Protein AF-A0A2V8NEK7-F1 (afdb_monomer_lite)

Foldseek 3Di:
DDDDQWDFPAWWAWPVRDIFTKIFGCAWDAAPPPRDIQHHRRIWTWDQDPPPPRDIGTHHCVRTPIDGDPPPPPCPVVNVVVVVVPDPPDPDDDDDDDDDDDDDDDPPPVVVVVVVVCCVVCVVVVVVPDDD

Secondary structure (DSSP, 8-state):
-PPPSEEEEEEEEETTS-EEEEEEESS-EE-TTT--EE-TT-EEEEEEPTTSSS-EEEEETTTS-EEE--------HHHHHHHGGG--------------------HHHHHHHHHHHHHHHHHHHHGGG---

Radius of gyration: 28.66 Å; chains: 1; bounding box: 57×44×80 Å

Structure (mmCIF, N/CA/C/O backbone):
data_AF-A0A2V8NEK7-F1
#
_entry.id   AF-A0A2V8NEK7-F1
#
loop_
_atom_site.group_PDB
_atom_site.id
_atom_site.type_symbol
_atom_site.label_atom_id
_atom_site.label_alt_id
_atom_site.label_comp_id
_atom_site.label_asym_id
_atom_site.label_entity_id
_atom_site.label_seq_id
_atom_site.pdbx_PDB_ins_code
_atom_site.Cartn_x
_atom_site.Cartn_y
_atom_site.Cartn_z
_atom_site.occupancy
_atom_site.B_iso_or_equiv
_atom_site.auth_seq_id
_atom_site.auth_comp_id
_atom_site.auth_asym_id
_atom_site.auth_atom_id
_atom_site.pdbx_PDB_model_num
ATOM 1 N N . MET A 1 1 ? -21.662 12.433 6.001 1.00 50.91 1 MET A N 1
ATOM 2 C CA . MET A 1 1 ? -20.195 12.259 6.072 1.00 50.91 1 MET A CA 1
ATOM 3 C C . MET A 1 1 ? -19.845 10.982 5.327 1.00 50.91 1 MET A C 1
ATOM 5 O O . MET A 1 1 ? -20.307 9.921 5.734 1.00 50.91 1 MET A O 1
ATOM 9 N N . GLU A 1 2 ? -19.131 11.069 4.207 1.00 67.00 2 GLU A N 1
ATOM 10 C CA . GLU A 1 2 ? -18.667 9.875 3.487 1.00 67.00 2 GLU A CA 1
ATOM 11 C C . GLU A 1 2 ? -17.538 9.206 4.282 1.00 67.00 2 GLU A C 1
ATOM 13 O O . GLU A 1 2 ? -16.597 9.868 4.716 1.00 67.00 2 GLU A O 1
ATOM 18 N N . LYS A 1 3 ? -17.641 7.894 4.518 1.00 73.12 3 LYS A N 1
ATOM 19 C CA . LYS A 1 3 ? -16.592 7.136 5.211 1.00 73.12 3 LYS A CA 1
ATOM 20 C C . LYS A 1 3 ? -15.430 6.907 4.246 1.00 73.12 3 LYS A C 1
ATOM 22 O O . LYS A 1 3 ? -15.610 6.263 3.211 1.00 73.12 3 LYS A O 1
ATOM 27 N N . ALA A 1 4 ? -14.246 7.410 4.589 1.00 83.62 4 ALA A N 1
ATOM 28 C CA . ALA A 1 4 ? -13.034 7.155 3.820 1.00 83.62 4 ALA A CA 1
ATOM 29 C C . ALA A 1 4 ? -12.742 5.644 3.758 1.00 83.62 4 ALA A C 1
ATOM 31 O O . ALA A 1 4 ? -12.896 4.918 4.736 1.00 83.62 4 ALA A O 1
ATOM 32 N N . ILE A 1 5 ? -12.332 5.161 2.584 1.00 91.06 5 ILE A N 1
ATOM 33 C CA . ILE A 1 5 ? -12.086 3.730 2.328 1.00 91.06 5 ILE A CA 1
ATOM 34 C C . ILE A 1 5 ? -10.633 3.341 2.676 1.00 91.06 5 ILE A C 1
ATOM 36 O O . ILE A 1 5 ? -10.324 2.176 2.931 1.00 91.06 5 ILE A O 1
ATOM 40 N N . SER A 1 6 ? -9.728 4.318 2.678 1.00 94.12 6 SER A N 1
ATOM 41 C CA . SER A 1 6 ? -8.308 4.155 2.988 1.00 94.12 6 SER A CA 1
ATOM 42 C C . SER A 1 6 ? -7.686 5.499 3.347 1.00 94.12 6 SER A C 1
ATOM 44 O O . SER A 1 6 ? -8.152 6.524 2.850 1.00 94.12 6 SER A O 1
ATOM 46 N N . GLU A 1 7 ? -6.580 5.472 4.076 1.00 94.62 7 GLU A N 1
ATOM 47 C CA . GLU A 1 7 ? -5.754 6.644 4.392 1.00 94.62 7 GLU A CA 1
ATOM 48 C C . GLU A 1 7 ? -4.342 6.506 3.806 1.00 94.62 7 GLU A C 1
ATOM 50 O O . GLU A 1 7 ? -3.892 5.391 3.532 1.00 94.62 7 GLU A O 1
ATOM 55 N N . ILE A 1 8 ? -3.655 7.631 3.592 1.00 94.56 8 ILE A N 1
ATOM 56 C CA . ILE A 1 8 ? -2.247 7.661 3.168 1.00 94.56 8 ILE A CA 1
ATOM 57 C C . ILE A 1 8 ? -1.374 7.558 4.419 1.00 94.56 8 ILE A C 1
ATOM 59 O O . ILE A 1 8 ? -1.540 8.339 5.352 1.00 94.56 8 ILE A O 1
ATOM 63 N N . VAL A 1 9 ? -0.446 6.602 4.429 1.00 94.38 9 VAL A N 1
ATOM 64 C CA . VAL A 1 9 ? 0.492 6.378 5.544 1.00 94.38 9 VAL A CA 1
ATOM 65 C C . VAL A 1 9 ? 1.831 7.063 5.287 1.00 94.38 9 VAL A C 1
ATOM 67 O O . VAL A 1 9 ? 2.494 7.486 6.228 1.00 94.38 9 VAL A O 1
ATOM 70 N N . GLY A 1 10 ? 2.229 7.172 4.020 1.00 93.69 10 GLY A N 1
ATOM 71 C CA . GLY A 1 10 ? 3.491 7.784 3.621 1.00 93.69 10 GLY A CA 1
ATOM 72 C C . GLY A 1 10 ? 3.917 7.347 2.225 1.00 93.69 10 GLY A C 1
ATOM 73 O O . GLY A 1 10 ? 3.102 6.883 1.422 1.00 93.69 10 GLY A O 1
ATOM 74 N N . GLU A 1 11 ? 5.211 7.466 1.949 1.00 94.12 11 GLU A N 1
ATOM 75 C CA . GLU A 1 11 ? 5.819 7.007 0.703 1.00 94.12 11 GLU A CA 1
ATOM 76 C C . GLU A 1 11 ? 6.493 5.639 0.862 1.00 94.12 11 GLU A C 1
ATOM 78 O O . GLU A 1 11 ? 7.045 5.286 1.903 1.00 94.12 11 GLU A O 1
ATOM 83 N N . GLY A 1 12 ? 6.495 4.863 -0.215 1.00 93.44 12 GLY A N 1
ATOM 84 C CA . GLY A 1 12 ? 7.238 3.620 -0.340 1.00 93.44 12 GLY A CA 1
ATOM 85 C C . GLY A 1 12 ? 7.985 3.557 -1.663 1.00 93.44 12 GLY A C 1
ATOM 86 O O . GLY A 1 12 ? 7.668 4.265 -2.618 1.00 93.44 12 GLY A O 1
ATOM 87 N N . ASN A 1 13 ? 8.982 2.686 -1.726 1.00 95.00 13 ASN A N 1
ATOM 88 C CA . ASN A 1 13 ? 9.723 2.379 -2.938 1.00 95.00 13 ASN A CA 1
ATOM 89 C C . ASN A 1 13 ? 9.258 1.031 -3.479 1.00 95.00 13 ASN A C 1
ATOM 91 O O . ASN A 1 13 ? 9.306 0.017 -2.784 1.00 95.00 13 ASN A O 1
ATOM 95 N N . LEU A 1 14 ? 8.811 1.009 -4.731 1.00 92.44 14 LEU A N 1
ATOM 96 C CA . LEU A 1 14 ? 8.535 -0.234 -5.445 1.00 92.44 14 LEU A CA 1
ATOM 97 C C . LEU A 1 14 ? 9.847 -0.945 -5.791 1.00 92.44 14 LEU A C 1
ATOM 99 O O . LEU A 1 14 ? 10.884 -0.304 -5.960 1.00 92.44 14 LEU A O 1
ATOM 103 N N . LYS A 1 15 ? 9.784 -2.259 -6.041 1.00 88.94 15 LYS A N 1
ATOM 104 C CA . LYS A 1 15 ? 10.929 -3.019 -6.591 1.00 88.94 15 LYS A CA 1
ATOM 105 C C . LYS A 1 15 ? 11.507 -2.425 -7.881 1.00 88.94 15 LYS A C 1
ATOM 107 O O . LYS A 1 15 ? 12.676 -2.630 -8.172 1.00 88.94 15 LYS A O 1
ATOM 112 N N . SER A 1 16 ? 10.709 -1.678 -8.645 1.00 88.62 16 SER A N 1
ATOM 113 C CA . SER A 1 16 ? 11.164 -0.982 -9.852 1.00 88.62 16 SER A CA 1
ATOM 114 C C . SER A 1 16 ? 11.967 0.299 -9.574 1.00 88.62 16 SER A C 1
ATOM 116 O O . SER A 1 16 ? 12.225 1.047 -10.511 1.00 88.62 16 SER A O 1
ATOM 118 N N . GLY A 1 17 ? 12.251 0.633 -8.310 1.00 88.31 17 GLY A N 1
ATOM 119 C CA . GLY A 1 17 ? 12.943 1.863 -7.904 1.00 88.31 17 GLY A CA 1
ATOM 120 C C . GLY A 1 17 ? 12.090 3.135 -7.968 1.00 88.31 17 GLY A C 1
ATOM 121 O O . GLY A 1 17 ? 12.592 4.225 -7.718 1.00 88.31 17 GLY A O 1
ATOM 122 N N . ARG A 1 18 ? 10.798 3.023 -8.298 1.00 90.88 18 ARG A N 1
ATOM 123 C CA . ARG A 1 18 ? 9.876 4.169 -8.342 1.00 90.88 18 ARG A CA 1
ATOM 124 C C . ARG A 1 18 ? 9.271 4.402 -6.964 1.00 90.88 18 ARG A C 1
ATOM 126 O O . ARG A 1 18 ? 8.873 3.436 -6.309 1.00 90.88 18 ARG A O 1
ATOM 133 N N . SER A 1 19 ? 9.149 5.665 -6.565 1.00 92.38 19 SER A N 1
ATOM 134 C CA . SER A 1 19 ? 8.359 6.035 -5.394 1.00 92.38 19 SER A CA 1
ATOM 135 C C . SER A 1 19 ? 6.865 5.865 -5.676 1.00 92.38 19 SER A C 1
ATOM 137 O O . SER A 1 19 ? 6.392 6.014 -6.806 1.00 92.38 19 SER A O 1
ATOM 139 N N . THR A 1 20 ? 6.121 5.512 -4.639 1.00 94.06 20 THR A N 1
ATOM 140 C CA . THR A 1 20 ? 4.666 5.395 -4.653 1.00 94.06 20 THR A CA 1
ATOM 141 C C . THR A 1 20 ? 4.122 5.796 -3.294 1.00 94.06 20 THR A C 1
ATOM 143 O O . THR A 1 20 ? 4.765 5.575 -2.273 1.00 94.06 20 THR A O 1
ATOM 146 N N . GLU A 1 21 ? 2.905 6.318 -3.264 1.00 95.44 21 GLU A N 1
ATOM 147 C CA . GLU A 1 21 ? 2.166 6.446 -2.013 1.00 95.44 21 GLU A CA 1
ATOM 148 C C . GLU A 1 21 ? 1.767 5.059 -1.501 1.00 95.44 21 GLU A C 1
ATOM 150 O O . GLU A 1 21 ? 1.374 4.172 -2.277 1.00 95.44 21 GLU A O 1
ATOM 155 N N . VAL A 1 22 ? 1.870 4.888 -0.187 1.00 95.62 22 VAL A N 1
ATOM 156 C CA . VAL A 1 22 ? 1.431 3.702 0.538 1.00 95.62 22 VAL A CA 1
ATOM 157 C C . VAL A 1 22 ? 0.213 4.067 1.366 1.00 95.62 22 VAL A C 1
ATOM 159 O O . VAL A 1 22 ? 0.179 5.077 2.071 1.00 95.62 22 VAL A O 1
ATOM 162 N N . TYR A 1 23 ? -0.791 3.208 1.281 1.00 96.31 23 TYR A N 1
ATOM 163 C CA . TYR A 1 23 ? -2.088 3.396 1.898 1.00 96.31 23 TYR A CA 1
ATOM 164 C C . TYR A 1 23 ? -2.330 2.328 2.952 1.00 96.31 23 TYR A C 1
ATOM 166 O O . TYR A 1 23 ? -1.879 1.190 2.806 1.00 96.31 23 TYR A O 1
ATOM 174 N N . ARG A 1 24 ? -3.115 2.676 3.969 1.00 96.44 24 ARG A N 1
ATOM 175 C CA . ARG A 1 24 ? -3.706 1.732 4.917 1.00 96.44 24 ARG A CA 1
ATOM 176 C C . ARG A 1 24 ? -5.186 1.567 4.609 1.00 96.44 24 ARG A C 1
ATOM 178 O O . ARG A 1 24 ? -5.909 2.542 4.395 1.00 96.44 24 ARG A O 1
ATOM 185 N N . ALA A 1 25 ? -5.639 0.320 4.558 1.00 96.44 25 ALA A N 1
ATOM 186 C CA . ALA A 1 25 ? -7.042 0.003 4.338 1.00 96.44 25 ALA A CA 1
ATOM 187 C C . ALA A 1 25 ? -7.855 0.280 5.614 1.00 96.44 25 ALA A C 1
ATOM 189 O O . ALA A 1 25 ? -7.535 -0.259 6.668 1.00 96.44 25 ALA A O 1
ATOM 190 N N . LEU A 1 26 ? -8.912 1.092 5.518 1.00 96.31 26 LEU A N 1
ATOM 191 C CA . LEU A 1 26 ? -9.845 1.342 6.634 1.00 96.31 26 LEU A CA 1
ATOM 192 C C . LEU A 1 26 ? -11.024 0.357 6.640 1.00 96.31 26 LEU A C 1
ATOM 194 O O . LEU A 1 26 ? -11.876 0.387 7.516 1.00 96.31 26 LEU A O 1
ATOM 198 N N . ARG A 1 27 ? -11.101 -0.487 5.610 1.00 95.25 27 ARG A N 1
ATOM 199 C CA . ARG A 1 27 ? -12.044 -1.595 5.457 1.00 95.25 27 ARG A CA 1
ATOM 200 C C . ARG A 1 27 ? -11.466 -2.597 4.452 1.00 95.25 27 ARG A C 1
ATOM 202 O O . ARG A 1 27 ? -10.578 -2.205 3.693 1.00 95.25 27 ARG A O 1
ATOM 209 N N . PRO A 1 28 ? -11.979 -3.834 4.363 1.00 95.94 28 PRO A N 1
ATOM 210 C CA . PRO A 1 28 ? -11.502 -4.804 3.381 1.00 95.94 28 PRO A CA 1
ATOM 211 C C . PRO A 1 28 ? -11.662 -4.320 1.929 1.00 95.94 28 PRO A C 1
ATOM 213 O O . PRO A 1 28 ? -12.699 -3.761 1.561 1.00 95.94 28 PRO A O 1
ATOM 216 N N . LEU A 1 29 ? -10.641 -4.545 1.095 1.00 95.50 29 LEU A N 1
ATOM 217 C CA . LEU A 1 29 ? -10.608 -4.179 -0.331 1.00 95.50 29 LEU A CA 1
ATOM 218 C C . LEU A 1 29 ? -10.156 -5.357 -1.193 1.00 95.50 29 LEU A C 1
ATOM 220 O O . LEU A 1 29 ? -9.466 -6.248 -0.717 1.00 95.50 29 LEU A O 1
ATOM 224 N N . LEU A 1 30 ? -10.487 -5.339 -2.484 1.00 95.88 30 LEU A N 1
ATOM 225 C CA . LEU A 1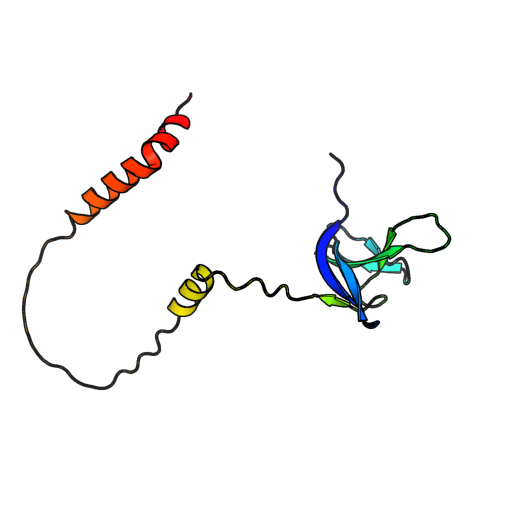 30 ? -10.017 -6.345 -3.441 1.00 95.88 30 LEU A CA 1
ATOM 226 C C . LEU A 1 30 ? -8.884 -5.788 -4.295 1.00 95.88 30 LEU A C 1
ATOM 228 O O . LEU A 1 30 ? -9.001 -4.702 -4.861 1.00 95.88 30 LEU A O 1
ATOM 232 N N . CYS A 1 31 ? -7.793 -6.541 -4.415 1.00 95.94 31 CYS A N 1
ATOM 233 C CA . CYS A 1 31 ? -6.690 -6.209 -5.307 1.00 95.94 31 CYS A CA 1
ATOM 234 C C . CYS A 1 31 ? -7.156 -6.228 -6.767 1.00 95.94 31 CYS A C 1
ATOM 236 O O . CYS A 1 31 ? -7.647 -7.239 -7.257 1.00 95.94 31 CYS A O 1
ATOM 238 N N . SER A 1 32 ? -6.909 -5.143 -7.497 1.00 93.44 32 SER A N 1
ATOM 239 C CA . SER A 1 32 ? -7.285 -5.033 -8.913 1.00 93.44 32 SER A CA 1
ATOM 240 C C . SER A 1 32 ? -6.505 -5.942 -9.866 1.00 93.44 32 SER A C 1
ATOM 242 O O . SER A 1 32 ? -6.930 -6.112 -11.002 1.00 93.44 32 SER A O 1
ATOM 244 N N . MET A 1 33 ? -5.371 -6.509 -9.437 1.00 92.88 33 MET A N 1
ATOM 245 C CA . MET A 1 33 ? -4.554 -7.395 -10.279 1.00 92.88 33 MET A CA 1
ATOM 246 C C . MET A 1 33 ? -4.850 -8.877 -10.054 1.00 92.88 33 MET A C 1
ATOM 248 O O . MET A 1 33 ? -4.925 -9.631 -11.014 1.00 92.88 33 MET A O 1
ATOM 252 N N . CYS A 1 34 ? -4.982 -9.305 -8.796 1.00 95.38 34 CYS A N 1
ATOM 253 C CA . CYS A 1 34 ? -5.134 -10.722 -8.455 1.00 95.38 34 CYS A CA 1
ATOM 254 C C . CYS A 1 34 ? -6.450 -11.059 -7.749 1.00 95.38 34 CYS A C 1
ATOM 256 O O . CYS A 1 34 ? -6.648 -12.207 -7.371 1.00 95.38 34 CYS A O 1
ATOM 258 N N . GLY A 1 35 ? -7.310 -10.074 -7.479 1.00 95.12 35 GLY A N 1
ATOM 259 C CA . GLY A 1 35 ? -8.557 -10.272 -6.736 1.00 95.12 35 GLY A CA 1
ATOM 260 C C . GLY A 1 35 ? -8.381 -10.587 -5.247 1.00 95.12 35 GLY A C 1
ATOM 261 O O . GLY A 1 35 ? -9.373 -10.694 -4.539 1.00 95.12 35 GLY A O 1
ATOM 262 N N . ALA A 1 36 ? -7.148 -10.714 -4.743 1.00 96.94 36 ALA A N 1
ATOM 263 C CA . ALA A 1 36 ? -6.910 -11.047 -3.341 1.00 96.94 36 ALA A CA 1
ATOM 264 C C . ALA A 1 36 ? -7.449 -9.969 -2.390 1.00 96.94 36 ALA A C 1
ATOM 266 O O . ALA A 1 36 ? -7.359 -8.769 -2.675 1.00 96.94 36 ALA A O 1
ATOM 267 N N . LEU A 1 37 ? -7.937 -10.416 -1.233 1.00 97.25 37 LEU A N 1
ATOM 268 C CA . LEU A 1 37 ? -8.420 -9.545 -0.171 1.00 97.25 37 LEU A CA 1
ATOM 269 C C . LEU A 1 37 ? -7.249 -8.799 0.489 1.00 97.25 37 LEU A C 1
ATOM 271 O O . LEU A 1 37 ? -6.274 -9.398 0.944 1.00 97.25 37 LEU A O 1
ATOM 275 N N . VAL A 1 38 ? -7.356 -7.476 0.536 1.00 96.81 38 VAL A N 1
ATOM 276 C CA . VAL A 1 38 ? -6.552 -6.580 1.363 1.00 96.81 38 VAL A CA 1
ATOM 277 C C . VAL A 1 38 ? -7.367 -6.332 2.623 1.00 96.81 38 VAL A C 1
ATOM 279 O O . VAL A 1 38 ? -8.376 -5.629 2.574 1.00 96.81 38 VAL A O 1
ATOM 282 N N . ASN A 1 39 ? -6.961 -6.961 3.723 1.00 97.44 39 ASN A N 1
ATOM 283 C CA . ASN A 1 39 ? -7.649 -6.847 5.007 1.00 97.44 39 ASN A CA 1
ATOM 284 C C . ASN A 1 39 ? -7.621 -5.408 5.532 1.00 97.44 39 ASN A C 1
ATOM 286 O O . ASN A 1 39 ? -6.786 -4.594 5.136 1.00 97.44 39 ASN A O 1
ATOM 290 N N . GLU A 1 40 ? -8.517 -5.106 6.466 1.00 96.19 40 GLU A N 1
ATOM 291 C CA . GLU A 1 40 ? -8.453 -3.864 7.230 1.00 96.19 40 GLU A CA 1
ATOM 292 C C . GLU A 1 40 ? -7.088 -3.720 7.920 1.00 96.19 40 GLU A C 1
ATOM 294 O O . GLU A 1 40 ? -6.467 -4.713 8.299 1.00 96.19 40 GLU A O 1
ATOM 299 N N . SER A 1 41 ? -6.598 -2.486 8.038 1.00 95.88 41 SER A N 1
ATOM 300 C CA . SER A 1 41 ? -5.259 -2.096 8.504 1.00 95.88 41 SER A CA 1
ATOM 301 C C . SER A 1 41 ? -4.079 -2.546 7.631 1.00 95.88 41 SER A C 1
ATOM 303 O O . SER A 1 41 ? -2.960 -2.065 7.832 1.00 95.88 41 SER A O 1
ATOM 305 N N . ALA A 1 42 ? -4.304 -3.395 6.621 1.00 96.69 42 ALA A N 1
ATOM 306 C CA . ALA A 1 42 ? -3.243 -3.840 5.730 1.00 96.69 42 ALA A CA 1
ATOM 307 C C . ALA A 1 42 ? -2.738 -2.699 4.837 1.00 96.69 42 ALA A C 1
ATOM 309 O O . ALA A 1 42 ? -3.495 -1.818 4.409 1.00 96.69 42 ALA A O 1
ATOM 310 N N . LEU A 1 43 ? -1.440 -2.752 4.539 1.00 96.75 43 LEU A N 1
ATOM 311 C CA . LEU A 1 43 ? -0.789 -1.793 3.664 1.00 96.75 43 LEU A CA 1
ATOM 312 C C . LEU A 1 43 ? -0.892 -2.227 2.205 1.00 96.75 43 LEU A C 1
ATOM 314 O O . LEU A 1 43 ? -0.726 -3.401 1.859 1.00 96.75 43 LEU A O 1
ATOM 318 N N . PHE A 1 44 ? -1.145 -1.259 1.337 1.00 96.69 44 PHE A N 1
ATOM 319 C CA . PHE A 1 44 ? -1.289 -1.486 -0.092 1.00 96.69 44 PHE A CA 1
ATOM 320 C C . PHE A 1 44 ? -0.895 -0.236 -0.880 1.00 96.69 44 PHE A C 1
ATOM 322 O O . PHE A 1 44 ? -0.741 0.852 -0.326 1.00 96.69 44 PHE A O 1
ATOM 329 N N . THR A 1 45 ? -0.733 -0.384 -2.190 1.00 96.06 45 THR A N 1
ATOM 330 C CA . THR A 1 45 ? -0.457 0.737 -3.097 1.00 96.06 45 THR A CA 1
ATOM 331 C C . THR A 1 45 ? -1.618 0.932 -4.051 1.00 96.06 45 THR A C 1
ATOM 333 O O . THR A 1 45 ? -2.495 0.078 -4.201 1.00 96.06 45 THR A O 1
ATOM 336 N N . ARG A 1 46 ? -1.651 2.082 -4.712 1.00 93.38 46 ARG A N 1
ATOM 337 C CA . ARG A 1 46 ? -2.677 2.402 -5.695 1.00 93.38 46 ARG A CA 1
ATOM 338 C C . ARG A 1 46 ? -2.043 2.648 -7.058 1.00 93.38 46 ARG A C 1
ATOM 340 O O . ARG A 1 46 ? -1.008 3.295 -7.159 1.00 93.38 46 ARG A O 1
ATOM 347 N N . ARG A 1 47 ? -2.678 2.158 -8.126 1.00 88.38 47 ARG A N 1
ATOM 348 C CA . ARG A 1 47 ? -2.207 2.345 -9.508 1.00 88.38 47 ARG A CA 1
ATOM 349 C C . ARG A 1 47 ? -3.346 2.799 -10.412 1.00 88.38 47 ARG A C 1
ATOM 351 O O . ARG A 1 47 ? -4.484 2.357 -10.267 1.00 88.38 47 ARG A O 1
ATOM 358 N N . ARG A 1 48 ? -3.023 3.649 -11.390 1.00 86.69 48 ARG A N 1
ATOM 359 C CA . ARG A 1 48 ? -3.913 3.941 -12.522 1.00 86.69 48 ARG A CA 1
ATOM 360 C C . ARG A 1 48 ? -4.006 2.712 -13.427 1.00 86.69 48 ARG A C 1
ATOM 362 O O . ARG A 1 48 ? -2.990 2.266 -13.967 1.00 86.69 48 ARG A O 1
ATOM 369 N N . VAL A 1 49 ? -5.207 2.173 -13.591 1.00 80.56 49 VAL A N 1
ATOM 370 C CA . VAL A 1 49 ? -5.459 1.059 -14.514 1.00 80.56 49 VAL A CA 1
ATOM 371 C C . VAL A 1 49 ? -5.778 1.640 -15.889 1.00 80.56 49 VAL A C 1
ATOM 373 O O . VAL A 1 49 ? -6.693 2.446 -16.023 1.00 80.56 49 VAL A O 1
ATOM 376 N N . LYS A 1 50 ? -5.010 1.263 -16.918 1.00 75.06 50 LYS A N 1
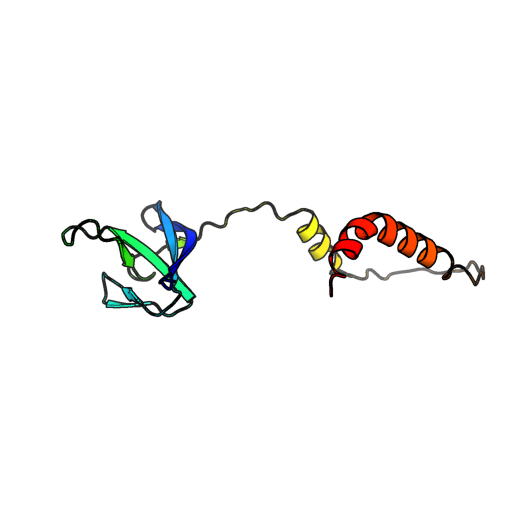ATOM 377 C CA . LYS A 1 50 ? -5.288 1.683 -18.300 1.00 75.06 50 LYS A CA 1
ATOM 378 C C . LYS A 1 50 ? -6.524 0.922 -18.802 1.00 75.06 50 LYS A C 1
ATOM 380 O O . LYS A 1 50 ? -6.543 -0.298 -18.707 1.00 75.06 50 LYS A O 1
ATOM 385 N N . GLY A 1 51 ? -7.530 1.633 -19.314 1.00 72.62 51 GLY A N 1
ATOM 386 C CA . GLY A 1 51 ? -8.708 1.039 -19.969 1.00 72.62 51 GLY A CA 1
ATOM 387 C C . GLY A 1 51 ? -10.049 1.199 -19.240 1.00 72.62 51 GLY A C 1
ATOM 388 O O . GLY A 1 51 ? -11.081 1.109 -19.887 1.00 72.62 51 GLY A O 1
ATOM 389 N N . ILE A 1 52 ? -10.071 1.513 -17.938 1.00 67.06 52 ILE A N 1
ATOM 390 C CA . ILE A 1 52 ? -11.315 1.698 -17.148 1.00 67.06 52 ILE A CA 1
ATOM 391 C C . ILE A 1 52 ? -11.394 3.150 -16.633 1.00 67.06 52 ILE A C 1
ATOM 393 O O . ILE A 1 52 ? -11.615 3.422 -15.452 1.00 67.06 52 ILE A O 1
ATOM 397 N N . GLY A 1 53 ? -11.125 4.105 -17.528 1.00 68.81 53 GLY A N 1
ATOM 398 C CA . GLY A 1 53 ? -10.989 5.526 -17.190 1.00 68.81 53 GLY A CA 1
ATOM 399 C C . GLY A 1 53 ? -9.783 5.837 -16.289 1.00 68.81 53 GLY A C 1
ATOM 400 O O . GLY A 1 53 ? -8.926 4.990 -16.041 1.00 68.81 53 GLY A O 1
ATOM 401 N N . LEU A 1 54 ? -9.708 7.069 -15.772 1.00 71.75 54 LEU A N 1
ATOM 402 C CA . LEU A 1 54 ? -8.671 7.527 -14.827 1.00 71.75 54 LEU A CA 1
ATOM 403 C C . LEU A 1 54 ? -8.882 6.970 -13.404 1.00 71.75 54 LEU A C 1
ATOM 405 O O . LEU A 1 54 ? -8.669 7.661 -12.407 1.00 71.75 54 LEU A O 1
ATOM 409 N N . ARG A 1 55 ? -9.321 5.713 -13.283 1.00 82.62 55 ARG A N 1
ATOM 410 C CA . ARG A 1 55 ? -9.639 5.107 -11.994 1.00 82.62 55 ARG A CA 1
ATOM 411 C C . ARG A 1 55 ? -8.375 4.575 -11.325 1.00 82.62 55 ARG A C 1
ATOM 413 O O . ARG A 1 55 ? -7.640 3.746 -11.866 1.00 82.62 55 ARG A O 1
ATOM 420 N N . ILE A 1 56 ? -8.131 5.075 -10.121 1.00 88.38 56 ILE A N 1
ATOM 421 C CA . ILE A 1 56 ? -7.030 4.656 -9.262 1.00 88.38 56 ILE A CA 1
ATOM 422 C C . ILE A 1 56 ? -7.508 3.463 -8.428 1.00 88.38 56 ILE A C 1
ATOM 424 O O . ILE A 1 56 ? -8.418 3.603 -7.609 1.00 88.38 56 ILE A O 1
ATOM 428 N N . MET A 1 57 ? -6.896 2.296 -8.630 1.00 92.62 57 MET A N 1
ATOM 429 C CA . MET A 1 57 ? -7.318 1.037 -8.010 1.00 92.62 57 MET A CA 1
ATOM 430 C C . MET A 1 57 ? -6.272 0.485 -7.029 1.00 92.62 57 MET A C 1
ATOM 432 O O . MET A 1 57 ? -5.074 0.696 -7.235 1.00 92.62 57 MET A O 1
ATOM 436 N N . PRO A 1 58 ? -6.700 -0.242 -5.981 1.00 95.06 58 PRO A N 1
ATOM 437 C CA . PRO A 1 58 ? -5.806 -0.863 -5.003 1.00 95.06 58 PRO A CA 1
ATOM 438 C C . PRO A 1 58 ? -5.010 -2.042 -5.589 1.00 95.06 58 PRO A C 1
ATOM 440 O O . PRO A 1 58 ? -5.518 -2.819 -6.406 1.00 95.06 58 PRO A O 1
ATOM 443 N N . GLN A 1 59 ? -3.770 -2.205 -5.129 1.00 95.69 59 GLN A N 1
ATOM 444 C CA . GLN A 1 59 ? -2.876 -3.323 -5.425 1.00 95.69 59 GLN A CA 1
ATOM 445 C C . GLN A 1 59 ? -2.250 -3.853 -4.134 1.00 95.69 59 GLN A C 1
ATOM 447 O O . GLN A 1 59 ? -1.645 -3.103 -3.370 1.00 95.69 59 GLN A O 1
ATOM 452 N N . CYS A 1 60 ? -2.392 -5.156 -3.886 1.00 96.31 60 CYS A N 1
ATOM 453 C CA . CYS A 1 60 ? -1.810 -5.787 -2.706 1.00 96.31 60 CYS A CA 1
ATOM 454 C C . CYS A 1 60 ? -0.278 -5.849 -2.799 1.00 96.31 60 CYS A C 1
ATOM 456 O O . CYS A 1 60 ? 0.294 -5.863 -3.891 1.00 96.31 60 CYS A O 1
ATOM 458 N N . GLN A 1 61 ? 0.384 -5.987 -1.649 1.00 94.69 61 GLN A N 1
ATOM 459 C CA . GLN A 1 61 ? 1.845 -6.054 -1.558 1.00 94.69 61 GLN A CA 1
ATOM 460 C C . GLN A 1 61 ? 2.461 -7.220 -2.356 1.00 94.69 61 GLN A C 1
ATOM 462 O O . GLN A 1 61 ? 3.595 -7.123 -2.809 1.00 94.69 61 GLN A O 1
ATOM 467 N N . LYS A 1 62 ? 1.714 -8.309 -2.595 1.00 94.81 62 LYS A N 1
ATOM 468 C CA . LYS A 1 62 ? 2.166 -9.407 -3.471 1.00 94.81 62 LYS A CA 1
ATOM 469 C C . LYS A 1 62 ? 2.249 -8.976 -4.942 1.00 94.81 62 LYS A C 1
ATOM 471 O O . LYS A 1 62 ? 3.186 -9.350 -5.635 1.00 94.81 62 LYS A O 1
ATOM 476 N N . CYS A 1 63 ? 1.272 -8.196 -5.411 1.00 94.62 63 CYS A N 1
ATOM 477 C CA . CYS A 1 63 ? 1.190 -7.728 -6.800 1.00 94.62 63 CYS A CA 1
ATOM 478 C C . CYS A 1 63 ? 2.063 -6.503 -7.069 1.00 94.62 63 CYS A C 1
ATOM 480 O O . CYS A 1 63 ? 2.578 -6.342 -8.171 1.00 94.62 63 CYS A O 1
ATOM 482 N N . ALA A 1 64 ? 2.220 -5.644 -6.068 1.00 94.25 64 ALA A N 1
ATOM 483 C CA . ALA A 1 64 ? 3.084 -4.479 -6.114 1.00 94.25 64 ALA A CA 1
ATOM 484 C C . ALA A 1 64 ? 3.951 -4.463 -4.852 1.00 94.25 64 ALA A C 1
ATOM 486 O O . ALA A 1 64 ? 3.593 -3.797 -3.884 1.00 94.25 64 ALA A O 1
ATOM 487 N N . PRO A 1 65 ? 5.066 -5.213 -4.827 1.00 95.19 65 PRO A N 1
ATOM 488 C CA . PRO A 1 65 ? 5.950 -5.226 -3.673 1.00 95.19 65 PRO A CA 1
ATOM 489 C C . PRO A 1 65 ? 6.602 -3.859 -3.478 1.00 95.19 65 PRO A C 1
ATOM 491 O O . PRO A 1 65 ? 7.214 -3.318 -4.405 1.00 95.19 65 PRO A O 1
ATOM 494 N N . PHE A 1 66 ? 6.487 -3.334 -2.262 1.00 94.50 66 PHE A N 1
ATOM 495 C CA . PHE A 1 66 ? 7.089 -2.075 -1.843 1.00 94.50 66 PHE A CA 1
ATOM 496 C C . PHE A 1 66 ? 7.782 -2.225 -0.490 1.00 94.50 66 PHE A C 1
ATOM 498 O O . PHE A 1 66 ? 7.402 -3.064 0.332 1.00 94.50 66 PHE A O 1
ATOM 505 N N . THR A 1 67 ? 8.766 -1.366 -0.264 1.00 94.56 67 THR A N 1
ATOM 506 C CA . THR A 1 67 ? 9.345 -1.067 1.045 1.00 94.56 67 THR A CA 1
ATOM 507 C C . THR A 1 67 ? 8.909 0.330 1.459 1.00 94.56 67 THR A C 1
ATOM 509 O O . THR A 1 67 ? 9.002 1.266 0.668 1.00 94.56 67 THR A O 1
ATOM 512 N N . LEU A 1 68 ? 8.391 0.479 2.678 1.00 93.38 68 LEU A N 1
ATOM 513 C CA . LEU A 1 68 ? 8.082 1.798 3.230 1.00 93.38 68 LEU A CA 1
ATOM 514 C C . LEU A 1 68 ? 9.374 2.606 3.344 1.00 93.38 68 LEU A C 1
ATOM 516 O O . LEU A 1 68 ? 10.393 2.077 3.790 1.00 93.38 68 LEU A O 1
ATOM 520 N N . LYS A 1 69 ? 9.336 3.876 2.936 1.00 90.50 69 LYS A N 1
ATOM 521 C CA . LYS A 1 69 ? 10.413 4.793 3.283 1.00 90.50 69 LYS A CA 1
ATOM 522 C C . LYS A 1 69 ? 10.292 5.071 4.773 1.00 90.50 69 LYS A C 1
ATOM 524 O O . LYS A 1 69 ? 9.255 5.531 5.243 1.00 90.50 69 LYS A O 1
ATOM 529 N N . GLU A 1 70 ? 11.351 4.774 5.511 1.00 81.12 70 GLU A N 1
ATOM 530 C CA . GLU A 1 70 ? 11.503 5.351 6.834 1.00 81.12 70 GLU A CA 1
ATOM 531 C C . GLU A 1 70 ? 11.768 6.835 6.627 1.00 81.12 70 GLU A C 1
ATOM 533 O O . GLU A 1 70 ? 12.848 7.236 6.182 1.00 81.12 70 GLU A O 1
ATOM 538 N N . ASP A 1 71 ? 10.766 7.656 6.925 1.00 69.00 71 ASP A N 1
ATOM 539 C CA . ASP A 1 71 ? 11.034 9.054 7.186 1.00 69.00 71 ASP A CA 1
ATOM 540 C C . ASP A 1 71 ? 11.997 9.056 8.368 1.00 69.00 71 ASP A C 1
ATOM 542 O O . ASP A 1 71 ? 11.613 8.737 9.497 1.00 69.00 71 ASP A O 1
ATOM 546 N N . LYS A 1 72 ? 13.262 9.397 8.117 1.00 62.50 72 LYS A N 1
ATOM 547 C CA . LYS A 1 72 ? 14.179 9.833 9.166 1.00 62.50 72 LYS A CA 1
ATOM 548 C C . LYS A 1 72 ? 13.631 11.148 9.716 1.00 62.50 72 LYS A C 1
ATOM 550 O O . LYS A 1 72 ? 14.188 12.213 9.482 1.00 62.50 72 LYS A O 1
ATOM 555 N N . LYS A 1 73 ? 12.498 11.091 10.415 1.00 59.00 73 LYS A N 1
ATOM 556 C CA . LYS A 1 73 ? 12.124 12.127 11.357 1.00 59.00 73 LYS A CA 1
ATOM 557 C C . LYS A 1 73 ? 13.228 12.067 12.388 1.00 59.00 73 LYS A C 1
ATOM 559 O O . LYS A 1 73 ? 13.332 11.076 13.112 1.00 59.00 73 LYS A O 1
ATOM 564 N N . GLU A 1 74 ? 14.103 13.067 12.352 1.00 62.00 74 GLU A N 1
ATOM 565 C CA . GLU A 1 74 ? 15.054 13.331 13.421 1.00 62.00 74 GLU A CA 1
ATOM 566 C C . GLU A 1 74 ? 14.306 13.092 14.729 1.00 62.00 74 GLU A C 1
ATOM 568 O O . GLU A 1 74 ? 13.257 13.701 14.978 1.00 62.00 74 GLU A O 1
ATOM 573 N N . ARG A 1 75 ? 14.743 12.080 15.486 1.00 66.06 75 ARG A N 1
ATOM 574 C CA . ARG A 1 75 ? 14.100 11.755 16.754 1.00 66.06 75 ARG A CA 1
ATOM 575 C C . ARG A 1 75 ? 14.133 13.040 17.558 1.00 66.06 75 ARG A C 1
ATOM 577 O O . ARG A 1 75 ? 15.192 13.644 17.704 1.00 66.06 75 ARG A O 1
ATOM 584 N N . SER A 1 76 ? 12.968 13.500 18.009 1.00 74.38 76 SER A N 1
ATOM 585 C CA . SER A 1 76 ? 12.927 14.732 18.782 1.00 74.38 76 SER A CA 1
ATOM 586 C C . SER A 1 76 ? 13.883 14.576 19.964 1.00 74.38 76 SER A C 1
ATOM 588 O O . SER A 1 76 ? 13.903 13.529 20.615 1.00 74.38 76 SER A O 1
ATOM 590 N N . ALA A 1 77 ? 14.690 15.602 20.242 1.00 78.06 77 ALA A N 1
ATOM 591 C CA . ALA A 1 77 ? 15.667 15.560 21.333 1.00 78.06 77 ALA A CA 1
ATOM 592 C C . ALA A 1 77 ? 15.021 15.156 22.677 1.00 78.06 77 ALA A C 1
ATOM 594 O O . ALA A 1 77 ? 15.654 14.534 23.531 1.00 78.06 77 ALA A O 1
ATOM 595 N N . LEU A 1 78 ? 13.724 15.446 22.831 1.00 79.75 78 LEU A N 1
ATOM 596 C CA . LEU A 1 78 ? 12.895 15.011 23.952 1.00 79.75 78 LEU A CA 1
ATOM 597 C C . LEU A 1 78 ? 12.681 13.489 23.990 1.00 79.75 78 LEU A C 1
ATOM 599 O O . LEU A 1 78 ? 12.876 12.889 25.043 1.00 79.75 78 LEU A O 1
ATOM 603 N N . LEU A 1 79 ? 12.321 12.852 22.870 1.00 79.75 79 LEU A N 1
ATOM 604 C CA . LEU A 1 79 ? 12.178 11.392 22.802 1.00 79.75 79 LEU A CA 1
ATOM 605 C C . LEU A 1 79 ? 13.509 10.683 23.061 1.00 79.75 79 LEU A C 1
ATOM 607 O O . LEU A 1 79 ? 13.531 9.687 23.781 1.00 79.75 79 LEU A O 1
ATOM 611 N N . GLU A 1 80 ? 14.621 11.209 22.541 1.00 79.88 80 GLU A N 1
ATOM 612 C CA . GLU A 1 80 ? 15.944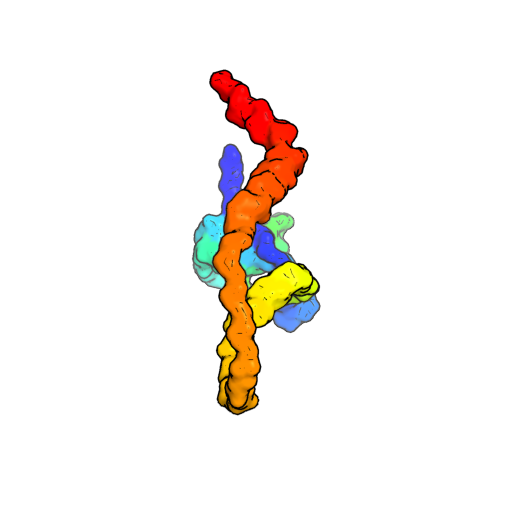 10.657 22.853 1.00 79.88 80 GLU A CA 1
ATOM 613 C C . GLU A 1 80 ? 16.2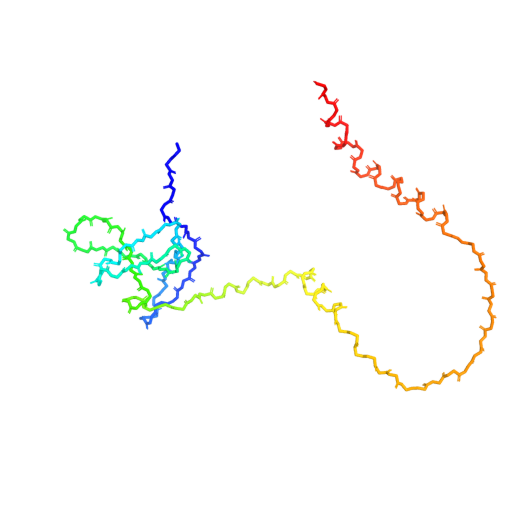84 10.770 24.342 1.00 79.88 80 GLU A C 1
ATOM 615 O O . GLU A 1 80 ? 16.795 9.820 24.934 1.00 79.88 80 GLU A O 1
ATOM 620 N N . SER A 1 81 ? 15.965 11.905 24.966 1.00 78.69 81 SER A N 1
ATOM 621 C CA . SER A 1 81 ? 16.215 12.129 26.395 1.00 78.69 81 SER A CA 1
ATOM 622 C C . SER A 1 81 ? 15.375 11.215 27.290 1.00 78.69 81 SER A C 1
ATOM 624 O O . SER A 1 81 ? 15.846 10.778 28.338 1.00 78.69 81 SER A O 1
ATOM 626 N N . LEU A 1 82 ? 14.144 10.902 26.879 1.00 79.81 82 LEU A N 1
ATOM 627 C CA . LEU A 1 82 ? 13.262 9.990 27.609 1.00 79.81 82 LEU A CA 1
ATOM 628 C C . LEU A 1 82 ? 13.734 8.536 27.501 1.00 79.81 82 LEU A C 1
ATOM 630 O O . LEU A 1 82 ? 13.815 7.856 28.518 1.00 79.81 82 LEU A O 1
ATOM 634 N N . LEU A 1 83 ? 14.117 8.088 26.303 1.00 81.56 83 LEU A N 1
ATOM 635 C CA . LEU A 1 83 ? 14.624 6.728 26.078 1.00 81.56 83 LEU A CA 1
ATOM 636 C C . LEU A 1 83 ? 15.971 6.475 26.775 1.00 81.56 83 LEU A C 1
ATOM 638 O O . LEU A 1 83 ? 16.229 5.365 27.228 1.00 81.56 83 LEU A O 1
ATOM 642 N N . ARG A 1 84 ? 16.831 7.496 26.910 1.00 72.25 84 ARG A N 1
ATOM 643 C CA . ARG A 1 84 ? 18.109 7.375 27.641 1.00 72.25 84 ARG A CA 1
ATOM 644 C C . ARG A 1 84 ? 17.945 7.200 29.154 1.00 72.25 84 ARG A C 1
ATOM 646 O O . ARG A 1 84 ? 18.894 6.783 29.809 1.00 72.25 84 ARG A O 1
ATOM 653 N N . ARG A 1 85 ? 16.781 7.519 29.731 1.00 64.69 85 ARG A N 1
ATOM 654 C CA . ARG A 1 85 ? 16.575 7.505 31.190 1.00 64.69 85 ARG A CA 1
ATOM 655 C C . ARG A 1 85 ? 16.356 6.099 31.771 1.00 64.69 85 ARG A C 1
ATOM 657 O O . ARG A 1 85 ? 16.360 5.958 32.989 1.00 64.69 85 ARG A O 1
ATOM 664 N N . GLU A 1 86 ? 16.213 5.073 30.930 1.00 54.41 86 GLU A N 1
ATOM 665 C CA . GLU A 1 86 ? 15.921 3.692 31.352 1.00 54.41 86 GLU A CA 1
ATOM 666 C C . GLU A 1 86 ? 17.137 2.748 31.420 1.00 54.41 86 GLU A C 1
ATOM 668 O O . GLU A 1 86 ? 16.952 1.549 31.603 1.00 54.41 86 GLU A O 1
ATOM 673 N N . GLN A 1 87 ? 18.381 3.237 31.343 1.00 51.22 87 GLN A N 1
ATOM 674 C CA . GLN A 1 87 ? 19.552 2.401 31.655 1.00 51.22 87 GLN A CA 1
ATOM 675 C C . GLN A 1 87 ? 20.120 2.705 33.048 1.00 51.22 87 GLN A C 1
ATOM 677 O O . GLN A 1 87 ? 20.942 3.612 33.189 1.00 51.22 87 GLN A O 1
ATOM 682 N N . PRO A 1 88 ? 19.749 1.941 34.093 1.00 49.97 88 PRO A N 1
ATOM 683 C CA . PRO A 1 88 ? 20.528 1.855 35.311 1.00 49.97 88 PRO A CA 1
ATOM 684 C C . PRO A 1 88 ? 21.444 0.628 35.231 1.00 49.97 88 PRO A C 1
ATOM 686 O O . PRO A 1 88 ? 21.174 -0.385 35.870 1.00 49.97 88 PRO A O 1
ATOM 689 N N . ASP A 1 89 ? 22.553 0.713 34.494 1.00 41.25 89 ASP A N 1
ATOM 690 C CA . ASP A 1 89 ? 23.640 -0.248 34.700 1.00 41.25 89 ASP A CA 1
ATOM 691 C C . ASP A 1 89 ? 24.523 0.236 35.848 1.00 41.25 89 ASP A C 1
ATOM 693 O O . ASP A 1 89 ? 25.444 1.048 35.729 1.00 41.25 89 ASP A O 1
ATOM 697 N N . ALA A 1 90 ? 24.139 -0.267 37.017 1.00 45.25 90 ALA A N 1
ATOM 698 C CA . ALA A 1 90 ? 24.822 -0.151 38.282 1.00 45.25 90 ALA A CA 1
ATOM 699 C C . ALA A 1 90 ? 26.225 -0.775 38.209 1.00 45.25 90 ALA A C 1
ATOM 701 O O . ALA A 1 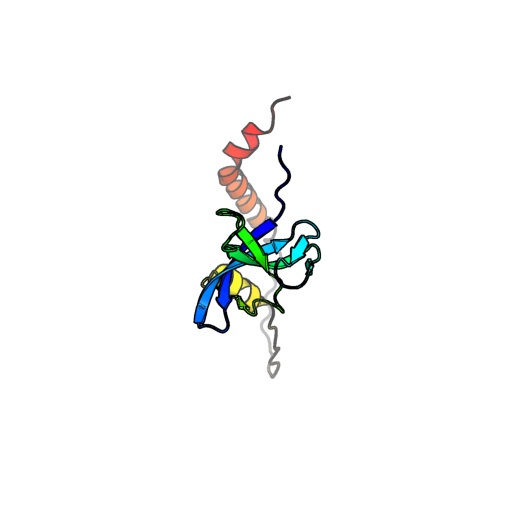90 ? 26.432 -1.931 38.570 1.00 45.25 90 ALA A O 1
ATOM 702 N N . SER A 1 91 ? 27.223 0.027 37.842 1.00 43.78 91 SER A N 1
ATOM 703 C CA . SER A 1 91 ? 28.609 -0.224 38.248 1.00 43.78 91 SER A CA 1
ATOM 704 C C . SER A 1 91 ? 28.745 0.073 39.745 1.00 43.78 91 SER A C 1
ATOM 706 O O . SER A 1 91 ? 29.070 1.187 40.150 1.00 43.78 91 SER A O 1
ATOM 708 N N . LYS A 1 92 ? 28.456 -0.916 40.596 1.00 44.09 92 LYS A N 1
ATOM 709 C CA . LYS A 1 92 ? 28.881 -0.896 42.000 1.00 44.09 92 LYS A CA 1
ATOM 710 C C . LYS A 1 92 ? 30.260 -1.530 42.093 1.00 44.09 92 LYS A C 1
ATOM 712 O O . LYS A 1 92 ? 30.373 -2.739 41.948 1.00 44.09 92 LYS A O 1
ATOM 717 N N . ASN A 1 93 ? 31.269 -0.724 42.404 1.00 37.84 93 ASN A N 1
ATOM 718 C CA . ASN A 1 93 ? 32.400 -1.171 43.206 1.00 37.84 93 ASN A CA 1
ATOM 719 C C . ASN A 1 93 ? 33.058 0.015 43.928 1.00 37.84 93 ASN A C 1
ATOM 721 O O . ASN A 1 93 ? 33.633 0.880 43.283 1.00 37.84 93 ASN A O 1
ATOM 725 N N . VAL A 1 94 ? 32.959 -0.052 45.269 1.00 37.88 94 VAL A N 1
ATOM 726 C CA . VAL A 1 94 ? 33.829 0.497 46.338 1.00 37.88 94 VAL A CA 1
ATOM 727 C C . VAL A 1 94 ? 34.027 2.033 46.352 1.00 37.88 94 VAL A C 1
ATOM 729 O O . VAL A 1 94 ? 34.382 2.636 45.359 1.00 37.88 94 VAL A O 1
ATOM 732 N N . SER A 1 95 ? 33.862 2.794 47.437 1.00 36.75 95 SER A N 1
ATOM 733 C CA . SER A 1 95 ? 34.015 2.521 48.870 1.00 36.75 95 SER A CA 1
ATOM 734 C C . SER A 1 95 ? 33.326 3.644 49.667 1.00 36.75 95 SER A C 1
ATOM 736 O O . SER A 1 95 ? 33.397 4.808 49.281 1.00 36.75 95 SER A O 1
ATOM 738 N N . ALA A 1 96 ? 32.703 3.312 50.797 1.00 39.06 96 ALA A N 1
ATOM 739 C CA . ALA A 1 96 ? 32.428 4.254 51.894 1.00 39.06 96 ALA A CA 1
ATOM 740 C C . ALA A 1 96 ? 33.766 4.574 52.636 1.00 39.06 96 ALA A C 1
ATOM 742 O O . ALA A 1 96 ? 34.699 3.793 52.432 1.00 39.06 96 ALA A O 1
ATOM 743 N N . PRO A 1 97 ? 33.902 5.594 53.530 1.00 47.91 97 PRO A N 1
ATOM 744 C CA . PRO A 1 97 ? 32.820 6.080 54.395 1.00 47.91 97 PRO A CA 1
ATOM 745 C C . PRO A 1 97 ? 32.826 7.560 54.873 1.00 47.91 97 PRO A C 1
ATOM 747 O O . PRO A 1 97 ? 33.779 8.311 54.719 1.00 47.91 97 PRO A O 1
ATOM 750 N N . LEU A 1 98 ? 31.729 7.883 55.581 1.00 39.25 98 LEU A N 1
ATOM 751 C CA . LEU A 1 98 ? 31.592 8.824 56.710 1.00 39.25 98 LEU A CA 1
ATOM 752 C C . LEU A 1 98 ? 31.727 10.343 56.466 1.00 39.25 98 LEU A C 1
ATOM 754 O O . LEU A 1 98 ? 32.800 10.917 56.578 1.00 39.25 98 LEU A O 1
ATOM 758 N N . ALA A 1 99 ? 30.573 11.021 56.413 1.00 33.38 99 ALA A N 1
ATOM 759 C CA . ALA A 1 99 ? 30.347 12.239 57.197 1.00 33.38 99 ALA A CA 1
ATOM 760 C C . ALA A 1 99 ? 28.849 12.416 57.498 1.00 33.38 99 ALA A C 1
ATOM 762 O O . ALA A 1 99 ? 28.017 12.561 56.605 1.00 33.38 99 ALA A O 1
ATOM 763 N N . ARG A 1 100 ? 28.513 12.388 58.790 1.00 45.03 100 ARG A N 1
ATOM 764 C CA . ARG A 1 100 ? 27.209 12.769 59.339 1.00 45.03 100 ARG A CA 1
ATOM 765 C C . ARG A 1 100 ? 26.921 14.241 59.026 1.00 45.03 100 ARG A C 1
ATOM 767 O O . ARG A 1 100 ? 27.735 15.093 59.374 1.00 45.03 100 ARG A O 1
ATOM 774 N N . ARG A 1 101 ? 25.714 14.549 58.549 1.00 35.72 101 ARG A N 1
ATOM 775 C CA . ARG A 1 101 ? 24.983 15.744 58.998 1.00 35.72 101 ARG A CA 1
ATOM 776 C C . ARG A 1 101 ? 23.486 15.569 58.788 1.00 35.72 101 ARG A C 1
ATOM 778 O O . ARG A 1 101 ? 23.001 15.488 57.668 1.00 35.72 101 ARG A O 1
ATOM 785 N N . SER A 1 102 ? 22.786 15.490 59.910 1.00 46.50 102 SER A N 1
ATOM 786 C CA . SER A 1 102 ? 21.348 15.658 60.019 1.00 46.50 102 SER A CA 1
ATOM 787 C C . SER A 1 102 ? 20.970 17.077 59.601 1.00 46.50 102 SER A C 1
ATOM 789 O O . SER A 1 102 ? 21.551 18.018 60.131 1.00 46.50 102 SER A O 1
ATOM 791 N N . THR A 1 103 ? 19.968 17.219 58.740 1.00 42.28 103 THR A N 1
ATOM 792 C CA . THR A 1 103 ? 19.008 18.331 58.785 1.00 42.28 103 THR A CA 1
ATOM 793 C C . THR A 1 103 ? 17.713 17.851 58.150 1.00 42.28 103 THR A C 1
ATOM 795 O O . THR A 1 103 ? 17.591 17.732 56.933 1.00 42.28 103 THR A O 1
ATOM 798 N N . GLU A 1 104 ? 16.763 17.530 59.018 1.00 42.34 104 GLU A N 1
ATOM 799 C CA . GLU A 1 104 ? 15.348 17.480 58.697 1.00 42.34 104 GLU A CA 1
ATOM 800 C C . GLU A 1 104 ? 14.868 18.871 58.254 1.00 42.34 104 GLU A C 1
ATOM 802 O O . GLU A 1 104 ? 15.313 19.889 58.782 1.00 42.34 104 GLU A O 1
ATOM 807 N N . GLY A 1 105 ? 13.909 18.891 57.326 1.00 47.38 105 GLY A N 1
ATOM 808 C CA . GLY A 1 105 ? 13.014 20.027 57.113 1.00 47.38 105 GLY A CA 1
ATOM 809 C C . GLY A 1 105 ? 13.360 20.941 55.940 1.00 47.38 105 GLY A C 1
ATOM 810 O O . GLY A 1 105 ? 14.058 21.928 56.120 1.00 47.38 105 GLY A O 1
ATOM 811 N N . SER A 1 106 ? 12.784 20.677 54.759 1.00 46.00 106 SER A N 1
ATOM 812 C CA . SER A 1 106 ? 12.479 21.714 53.744 1.00 46.00 106 SER A CA 1
ATOM 813 C C . SER A 1 106 ? 11.433 21.295 52.691 1.00 46.00 106 SER A C 1
ATOM 815 O O . SER A 1 106 ? 11.285 21.955 51.675 1.00 46.00 106 SER A O 1
ATOM 817 N N . ALA A 1 107 ? 10.620 20.256 52.923 1.00 48.50 107 ALA A N 1
ATOM 818 C CA . ALA A 1 107 ? 9.645 19.794 51.919 1.00 48.50 107 ALA A CA 1
ATOM 819 C C . ALA A 1 107 ? 8.432 20.731 51.696 1.00 48.50 107 ALA A C 1
ATOM 821 O O . ALA A 1 107 ? 7.682 20.536 50.752 1.00 48.50 107 ALA A O 1
ATOM 822 N N . LYS A 1 108 ? 8.210 21.748 52.546 1.00 50.38 108 LYS A N 1
ATOM 823 C CA . LYS A 1 108 ? 6.993 22.591 52.495 1.00 50.38 108 LYS A CA 1
ATOM 824 C C . LYS A 1 108 ? 7.154 23.944 51.789 1.00 50.38 108 LYS A C 1
ATOM 826 O O . LYS A 1 108 ? 6.151 24.631 51.594 1.00 50.38 108 LYS A O 1
ATOM 831 N N . GLN A 1 109 ? 8.374 24.371 51.459 1.00 48.94 109 GLN A N 1
ATOM 832 C CA . GLN A 1 109 ? 8.596 25.661 50.783 1.00 48.94 109 GLN A CA 1
ATOM 833 C C . GLN A 1 109 ? 8.580 25.532 49.256 1.00 48.94 109 GLN A C 1
ATOM 835 O O . GLN A 1 109 ? 8.046 26.421 48.591 1.00 48.94 109 GLN A O 1
ATOM 840 N N . ASP A 1 110 ? 9.052 24.410 48.713 1.00 51.44 110 ASP A N 1
ATOM 841 C CA . ASP A 1 110 ? 9.123 24.203 47.262 1.00 51.44 110 ASP A CA 1
ATOM 842 C C . ASP A 1 110 ? 7.743 23.987 46.620 1.00 51.44 110 ASP A C 1
ATOM 844 O O . ASP A 1 110 ? 7.475 24.524 45.546 1.00 51.44 110 ASP A O 1
ATOM 848 N N . GLU A 1 111 ? 6.815 23.304 47.300 1.00 55.59 111 GLU A N 1
ATOM 849 C CA . GLU A 1 111 ? 5.452 23.082 46.782 1.00 55.59 111 GLU A CA 1
ATOM 850 C C . GLU A 1 111 ? 4.673 24.391 46.583 1.00 55.59 111 GLU A C 1
ATOM 852 O O . GLU A 1 111 ? 3.975 24.558 45.583 1.00 55.59 111 GLU A O 1
ATOM 857 N N . LYS A 1 112 ? 4.843 25.370 47.485 1.00 57.34 112 LYS A N 1
ATOM 858 C CA . LYS A 1 112 ? 4.184 26.682 47.361 1.00 57.34 112 LYS A CA 1
ATOM 859 C C . LYS A 1 112 ? 4.695 27.477 46.162 1.00 57.34 112 LYS A C 1
ATOM 861 O O . LYS A 1 112 ? 3.924 28.208 45.546 1.00 57.34 112 LYS A O 1
ATOM 866 N N . ASN A 1 113 ? 5.978 27.331 45.838 1.00 65.25 113 ASN A N 1
ATOM 867 C CA . ASN A 1 113 ? 6.604 28.016 44.711 1.00 65.25 113 ASN A CA 1
ATOM 868 C C . ASN A 1 113 ? 6.104 27.438 43.374 1.00 65.25 113 ASN A C 1
ATOM 870 O O . ASN A 1 113 ? 5.766 28.174 42.448 1.00 65.25 113 ASN A O 1
ATOM 874 N N . ILE A 1 114 ? 5.954 26.112 43.314 1.00 71.81 114 ILE A N 1
ATOM 875 C CA . ILE A 1 114 ? 5.428 25.417 42.136 1.00 71.81 114 ILE A CA 1
ATOM 876 C C . ILE A 1 114 ? 3.959 25.792 41.896 1.00 71.81 114 ILE A C 1
ATOM 878 O O . ILE A 1 114 ? 3.595 26.130 40.771 1.00 71.81 114 ILE A O 1
ATOM 882 N N . ASP A 1 115 ? 3.124 25.800 42.936 1.00 71.88 115 ASP A N 1
ATOM 883 C CA . ASP A 1 115 ? 1.701 26.138 42.808 1.00 71.88 115 ASP A CA 1
ATOM 884 C C . ASP A 1 115 ? 1.458 27.584 42.347 1.00 71.88 115 ASP A C 1
ATOM 886 O O . ASP A 1 115 ? 0.537 27.841 41.560 1.00 71.88 115 ASP A O 1
ATOM 890 N N . GLU A 1 116 ? 2.274 28.542 42.802 1.00 73.81 116 GLU A N 1
ATOM 891 C CA . GLU A 1 116 ? 2.207 29.923 42.310 1.00 73.81 116 GLU A CA 1
ATOM 892 C C . GLU A 1 116 ? 2.617 30.030 40.840 1.00 73.81 116 GLU A C 1
ATOM 894 O O . GLU A 1 116 ? 1.913 30.663 40.044 1.00 73.81 116 GLU A O 1
ATOM 899 N N . GLU A 1 117 ? 3.705 29.370 40.446 1.00 75.50 117 GLU A N 1
ATOM 900 C CA . GLU A 1 117 ? 4.187 29.398 39.064 1.00 75.50 117 GLU A CA 1
ATOM 901 C C . GLU A 1 117 ? 3.195 28.707 38.108 1.00 75.50 117 GLU A C 1
ATOM 903 O O . GLU A 1 117 ? 2.927 29.202 37.007 1.00 75.50 117 GLU A O 1
ATOM 908 N N . VAL A 1 118 ? 2.558 27.615 38.542 1.00 76.81 118 VAL A N 1
ATOM 909 C CA . VAL A 1 118 ? 1.495 26.931 37.790 1.00 76.81 118 VAL A CA 1
ATOM 910 C C . VAL A 1 118 ? 0.271 27.837 37.628 1.00 76.81 118 VAL A C 1
ATOM 912 O O . VAL A 1 118 ? -0.237 27.985 36.511 1.00 76.81 118 VAL A O 1
ATOM 915 N N . LYS A 1 119 ? -0.187 28.505 38.696 1.00 77.94 119 LYS A N 1
ATOM 916 C CA . LYS A 1 119 ? -1.310 29.461 38.622 1.00 77.94 119 LYS A CA 1
ATOM 917 C C . LYS A 1 119 ? -1.003 30.649 37.719 1.00 77.94 119 LYS A C 1
ATOM 919 O O . LYS A 1 119 ? -1.890 31.091 36.989 1.00 77.94 119 LYS A O 1
ATOM 924 N N . ARG A 1 120 ? 0.233 31.143 37.712 1.00 77.19 120 ARG A N 1
ATOM 925 C CA . ARG A 1 120 ? 0.663 32.235 36.830 1.00 77.19 120 ARG A CA 1
ATOM 926 C C . ARG A 1 120 ? 0.624 31.833 35.354 1.00 77.19 120 ARG A C 1
ATOM 928 O O . ARG A 1 120 ? 0.170 32.622 34.527 1.00 77.19 120 ARG A O 1
ATOM 935 N N . ARG A 1 121 ? 1.047 30.609 35.016 1.00 76.75 121 ARG A N 1
ATOM 936 C CA . ARG A 1 121 ? 1.056 30.107 33.628 1.00 76.75 121 ARG A CA 1
ATOM 937 C C . ARG A 1 121 ? -0.326 29.690 33.124 1.00 76.75 121 ARG A C 1
ATOM 939 O O . ARG A 1 121 ? -0.645 29.933 31.964 1.00 76.75 121 ARG A O 1
ATOM 946 N N . LEU A 1 122 ? -1.146 29.073 33.977 1.00 73.75 122 LEU A N 1
ATOM 947 C CA . LEU A 1 122 ? -2.423 28.460 33.578 1.00 73.75 122 LEU A CA 1
ATOM 948 C C . LEU A 1 122 ? -3.667 29.263 33.986 1.00 73.75 122 LEU A C 1
ATOM 950 O O . LEU A 1 122 ? -4.761 28.993 33.487 1.00 73.75 122 LEU A O 1
ATOM 954 N N . GLY A 1 123 ? -3.530 30.271 34.849 1.00 68.75 123 GLY A N 1
ATOM 955 C CA . GLY A 1 123 ? -4.635 31.092 35.357 1.00 68.75 123 GLY A CA 1
ATOM 956 C C . GLY A 1 123 ? -5.561 31.682 34.280 1.00 68.75 123 GLY A C 1
ATOM 957 O O . GLY A 1 123 ? -6.784 31.611 34.445 1.00 68.75 123 GLY A O 1
ATOM 958 N N . PRO A 1 124 ? -5.045 32.210 33.151 1.00 69.38 124 PRO A N 1
ATOM 959 C CA . PRO A 1 124 ? -5.890 32.715 32.065 1.00 69.38 124 PRO A CA 1
ATOM 960 C C . PRO A 1 124 ? -6.696 31.626 31.337 1.00 69.38 124 PRO A C 1
ATOM 962 O O . PRO A 1 124 ? -7.791 31.905 30.845 1.00 69.38 124 PRO A O 1
ATOM 965 N N . ALA A 1 125 ? -6.185 30.391 31.277 1.00 63.25 125 ALA A N 1
ATOM 966 C CA . ALA A 1 125 ? -6.837 29.260 30.614 1.00 63.25 125 ALA A CA 1
ATOM 967 C C . ALA A 1 125 ? -7.924 28.628 31.500 1.00 63.25 125 ALA A C 1
ATOM 969 O O . ALA A 1 125 ? -9.014 28.314 31.023 1.00 63.25 125 ALA A O 1
ATOM 970 N N . LEU A 1 126 ? -7.673 28.531 32.809 1.00 60.84 126 LEU A N 1
ATOM 971 C CA . LEU A 1 126 ? -8.605 27.947 33.781 1.00 60.84 126 LEU A CA 1
ATOM 972 C C . LEU A 1 126 ? -9.863 28.806 34.007 1.00 60.84 126 LEU A C 1
ATOM 974 O O . LEU A 1 126 ? -10.923 28.274 34.330 1.00 60.84 126 LEU A O 1
ATOM 978 N N . LYS A 1 127 ? -9.792 30.127 33.780 1.00 59.09 127 LYS A N 1
ATOM 979 C CA . LYS A 1 127 ? -10.956 31.030 33.894 1.00 59.09 127 LYS A CA 1
ATOM 980 C C . LYS A 1 127 ? -12.005 30.849 32.791 1.00 59.09 127 LYS A C 1
ATOM 982 O O . LYS A 1 127 ? -13.143 31.265 32.984 1.00 59.09 127 LYS A O 1
ATOM 987 N N . ARG A 1 128 ? -11.662 30.243 31.649 1.00 59.34 128 ARG A N 1
ATOM 988 C CA . ARG A 1 128 ? -12.591 30.094 30.510 1.00 59.34 128 ARG A CA 1
ATOM 989 C C . ARG A 1 128 ? -13.457 28.832 30.573 1.00 59.34 128 ARG A C 1
ATOM 991 O O . ARG A 1 128 ? -14.424 28.748 29.828 1.00 59.34 128 ARG A O 1
ATOM 998 N N . GLY A 1 129 ? -13.147 27.891 31.468 1.00 56.84 129 GLY A N 1
ATOM 999 C CA . GLY A 1 129 ? -13.886 26.630 31.623 1.00 56.84 129 GLY A CA 1
ATOM 1000 C C . GLY A 1 129 ? -15.066 26.679 32.598 1.00 56.84 129 GLY A C 1
ATOM 1001 O O . GLY A 1 129 ? -15.762 25.683 32.748 1.00 56.84 129 GLY A O 1
ATOM 1002 N N . ARG A 1 130 ? -15.306 27.812 33.273 1.00 55.16 130 ARG A N 1
ATOM 1003 C CA . ARG A 1 130 ? -16.408 27.971 34.234 1.00 55.16 130 ARG A CA 1
ATOM 1004 C C . ARG A 1 130 ? -17.482 28.898 33.664 1.00 55.16 130 ARG A C 1
ATOM 1006 O O . ARG A 1 130 ? -17.678 30.010 34.142 1.00 55.16 130 ARG A O 1
ATOM 1013 N N . LYS A 1 131 ? -18.154 28.443 32.609 1.00 49.00 131 LYS A N 1
ATOM 1014 C CA . LYS A 1 131 ? -19.507 28.900 32.285 1.00 49.00 131 LYS A CA 1
ATOM 1015 C C . LYS A 1 131 ? -20.443 27.713 32.476 1.00 49.00 131 LYS A C 1
ATOM 1017 O O . LYS A 1 131 ? -20.218 26.660 31.889 1.00 49.00 131 LYS A O 1
ATOM 1022 N N . VAL A 1 132 ? -21.370 27.931 33.406 1.00 50.91 132 VAL A N 1
ATOM 1023 C CA . VAL A 1 132 ? -22.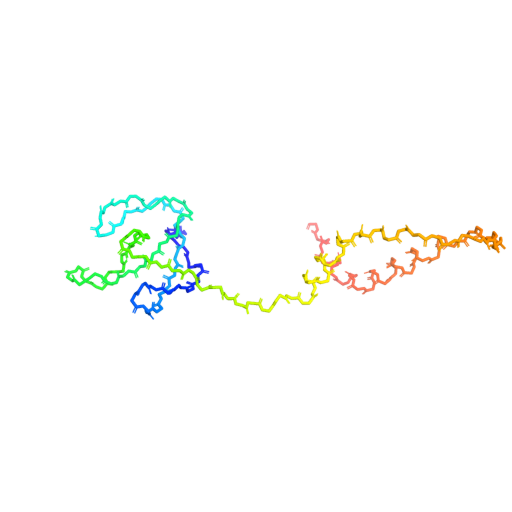588 27.159 33.673 1.00 50.91 132 VAL A CA 1
ATOM 1024 C C . VAL A 1 132 ? -23.381 26.995 32.383 1.00 50.91 132 VAL A C 1
ATOM 1026 O O . VAL A 1 132 ? -23.389 27.975 31.601 1.00 50.91 132 VAL A O 1
#

pLDDT: mean 75.58, std 19.79, range [33.38, 97.44]

Sequence (132 aa):
MEKAISEIVGEGNLKSGRSTEVYRALRPLLCSMCGALVNESALFTRRRVKGIGLRIMPQCQKCAPFTLKEDKKERSALLESLLRREQPDASKNVSAPLARRSTEGSAKQDEKNIDEEVKRRLGPALKRGRKV